Protein AF-A0A7V9SUZ8-F1 (afdb_monomer_lite)

Structure (mmCIF, N/CA/C/O backbone):
data_AF-A0A7V9SUZ8-F1
#
_entry.id   AF-A0A7V9SUZ8-F1
#
loop_
_atom_site.group_PDB
_atom_site.id
_atom_site.type_symbol
_atom_site.label_atom_id
_atom_site.label_alt_id
_atom_site.label_comp_id
_atom_site.label_asym_id
_atom_site.label_entity_id
_atom_site.label_seq_id
_atom_site.pdbx_PDB_ins_code
_atom_site.Cartn_x
_atom_site.Cartn_y
_atom_site.Cartn_z
_atom_site.occupancy
_atom_site.B_iso_or_equiv
_atom_site.auth_seq_id
_atom_site.auth_comp_id
_atom_site.auth_asym_id
_atom_site.auth_atom_id
_atom_site.pdbx_PDB_model_num
ATOM 1 N N . MET A 1 1 ? -5.669 8.556 -1.279 1.00 49.94 1 MET A N 1
ATOM 2 C CA . MET A 1 1 ? -6.438 7.898 -2.356 1.00 49.94 1 MET A CA 1
ATOM 3 C C . MET A 1 1 ? -5.690 6.639 -2.756 1.00 49.94 1 MET A C 1
ATOM 5 O O . MET A 1 1 ? -4.473 6.709 -2.869 1.00 49.94 1 MET A O 1
ATOM 9 N N . SER A 1 2 ? -6.386 5.514 -2.896 1.00 52.50 2 SER A N 1
ATOM 10 C CA . SER A 1 2 ? -5.834 4.233 -3.357 1.00 52.50 2 SER A CA 1
ATOM 11 C C . SER A 1 2 ? -6.557 3.811 -4.637 1.00 52.50 2 SER A C 1
ATOM 13 O O . SER A 1 2 ? -7.761 4.040 -4.766 1.00 52.50 2 SER A O 1
ATOM 15 N N . ARG A 1 3 ? -5.821 3.238 -5.594 1.00 59.56 3 ARG A N 1
ATOM 16 C CA . ARG A 1 3 ? -6.356 2.751 -6.871 1.00 59.56 3 ARG A CA 1
ATOM 17 C C . ARG A 1 3 ? -6.052 1.261 -7.000 1.00 59.56 3 ARG A C 1
ATOM 19 O O . ARG A 1 3 ? -4.925 0.825 -6.777 1.00 59.56 3 ARG A O 1
ATOM 26 N N . ILE A 1 4 ? -7.067 0.481 -7.353 1.00 64.69 4 ILE A N 1
ATOM 27 C CA . ILE A 1 4 ? -6.908 -0.945 -7.656 1.00 64.69 4 ILE A CA 1
ATOM 28 C C . ILE A 1 4 ? -6.345 -1.058 -9.074 1.00 64.69 4 ILE A C 1
ATOM 30 O O . ILE A 1 4 ? -6.880 -0.441 -9.998 1.00 64.69 4 ILE A O 1
ATOM 34 N N . VAL A 1 5 ? -5.266 -1.824 -9.233 1.00 61.97 5 VAL A N 1
ATOM 35 C CA . VAL A 1 5 ? -4.639 -2.099 -10.531 1.00 61.97 5 VAL A CA 1
ATOM 36 C C . VAL A 1 5 ? -4.872 -3.572 -10.849 1.00 61.97 5 VAL A C 1
ATOM 38 O O . VAL A 1 5 ? -4.412 -4.447 -10.119 1.00 61.97 5 VAL A O 1
ATOM 41 N N . GLY A 1 6 ? -5.625 -3.839 -11.914 1.00 49.75 6 GLY A N 1
ATOM 42 C CA . GLY A 1 6 ? -5.837 -5.178 -12.461 1.00 49.75 6 GLY A CA 1
ATOM 43 C C . GLY A 1 6 ? -5.467 -5.194 -13.940 1.00 49.75 6 GLY A C 1
ATOM 44 O O . GLY A 1 6 ? -5.639 -4.187 -14.630 1.00 49.75 6 GLY A O 1
ATOM 45 N N . ASP A 1 7 ? -4.947 -6.317 -14.431 1.00 55.03 7 ASP A N 1
ATOM 46 C CA . ASP A 1 7 ? -4.854 -6.547 -15.872 1.00 55.03 7 ASP A CA 1
ATOM 47 C C . ASP A 1 7 ? -6.280 -6.593 -16.442 1.00 55.03 7 ASP A C 1
ATOM 49 O O . ASP A 1 7 ? -7.129 -7.345 -15.984 1.00 55.03 7 ASP A O 1
ATOM 53 N N . HIS A 1 8 ? -6.568 -5.780 -17.452 1.00 53.53 8 HIS A N 1
ATOM 54 C CA . HIS A 1 8 ? -7.902 -5.687 -18.044 1.00 53.53 8 HIS A CA 1
ATOM 55 C C . HIS A 1 8 ? -8.296 -6.967 -18.814 1.00 53.53 8 HIS A C 1
ATOM 57 O O . HIS A 1 8 ? -9.459 -7.114 -19.185 1.00 53.53 8 HIS A O 1
ATOM 63 N N . ASN A 1 9 ? -7.340 -7.866 -19.085 1.00 51.75 9 ASN A N 1
ATOM 64 C CA . ASN A 1 9 ? -7.547 -9.145 -19.775 1.00 51.75 9 ASN A CA 1
ATOM 65 C C . ASN A 1 9 ? -7.568 -10.367 -18.850 1.00 51.75 9 ASN A C 1
ATOM 67 O O . ASN A 1 9 ? -8.000 -11.437 -19.281 1.00 51.75 9 ASN A O 1
ATOM 71 N N . ALA A 1 10 ? -7.099 -10.237 -17.612 1.00 53.78 10 ALA A N 1
ATOM 72 C CA . ALA A 1 10 ? -7.127 -11.303 -16.626 1.00 53.78 10 ALA A CA 1
ATOM 73 C C . ALA A 1 10 ? -7.959 -10.800 -15.452 1.00 53.78 10 ALA A C 1
ATOM 75 O O . ALA A 1 10 ? -7.567 -9.842 -14.799 1.00 53.78 10 ALA A O 1
ATOM 76 N N . ASP A 1 11 ? -9.106 -11.426 -15.185 1.00 63.22 11 ASP A N 1
ATOM 77 C CA . ASP A 1 11 ? -9.954 -11.135 -14.018 1.00 63.22 11 ASP A CA 1
ATOM 78 C C . ASP A 1 11 ? -9.260 -11.599 -12.719 1.00 63.22 11 ASP A C 1
ATOM 80 O O . ASP A 1 11 ? -9.694 -12.512 -12.023 1.00 63.22 11 ASP A O 1
ATOM 84 N N . VAL A 1 12 ? -8.067 -11.058 -12.471 1.00 75.56 12 VAL A N 1
ATOM 85 C CA . VAL A 1 12 ? -7.110 -11.491 -11.463 1.00 75.56 12 VAL A CA 1
ATOM 86 C C . VAL A 1 12 ? -6.599 -10.256 -10.746 1.00 75.56 12 VAL A C 1
ATOM 88 O O . VAL A 1 12 ? -5.999 -9.351 -11.329 1.00 75.56 12 VAL A O 1
ATOM 91 N N . PHE A 1 13 ? -6.810 -10.243 -9.437 1.00 82.38 13 PHE A N 1
ATOM 92 C CA . PHE A 1 13 ? -6.271 -9.221 -8.560 1.00 82.38 13 PHE A CA 1
ATOM 93 C C . PHE A 1 13 ? -4.756 -9.406 -8.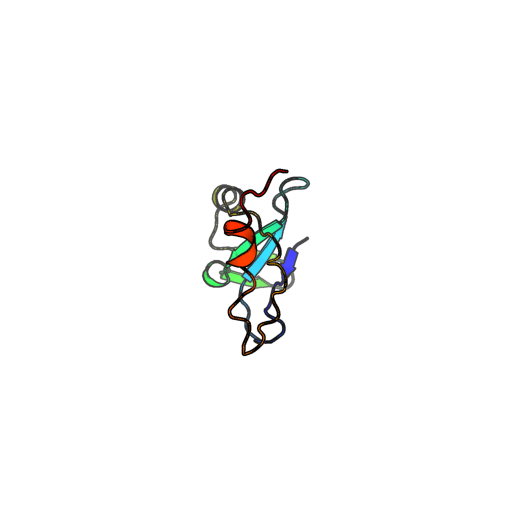397 1.00 82.38 13 PHE A C 1
ATOM 95 O O . PHE A 1 13 ? -4.308 -10.395 -7.825 1.00 82.38 13 PHE A O 1
ATOM 102 N N . THR A 1 14 ? -3.967 -8.458 -8.910 1.00 84.88 14 THR A N 1
ATOM 103 C CA . THR A 1 14 ? -2.492 -8.512 -8.861 1.00 84.88 14 THR A CA 1
ATOM 104 C C . THR A 1 14 ? -1.904 -7.656 -7.737 1.00 84.88 14 THR A C 1
ATOM 106 O O . THR A 1 14 ? -0.781 -7.897 -7.296 1.00 84.88 14 THR A O 1
ATOM 109 N N . GLY A 1 15 ? -2.642 -6.650 -7.258 1.00 89.38 15 GLY A N 1
ATOM 110 C CA . GLY A 1 15 ? -2.178 -5.766 -6.194 1.00 89.38 15 GLY A CA 1
ATOM 111 C C . GLY A 1 15 ? -2.857 -4.398 -6.172 1.00 89.38 15 GLY A C 1
ATOM 112 O O . GLY A 1 15 ? -3.920 -4.182 -6.758 1.00 89.38 15 GLY A O 1
ATOM 113 N N . LEU A 1 16 ? -2.228 -3.456 -5.470 1.00 89.12 16 LEU A N 1
ATOM 114 C CA . LEU A 1 16 ?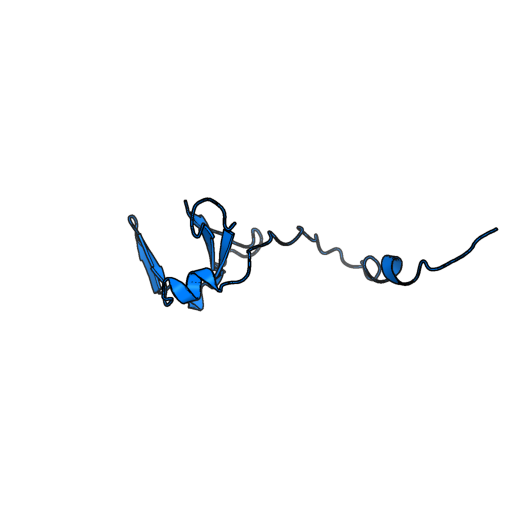 -2.722 -2.096 -5.254 1.00 89.12 16 LEU A CA 1
ATOM 115 C C . LEU A 1 16 ? -1.667 -1.062 -5.635 1.00 89.12 16 LEU A C 1
ATOM 117 O O . LEU A 1 16 ? -0.507 -1.189 -5.252 1.00 89.12 16 LEU A O 1
ATOM 121 N N . ALA A 1 17 ? -2.087 0.014 -6.296 1.00 89.38 17 ALA A N 1
ATOM 122 C CA . ALA A 1 17 ? -1.300 1.237 -6.362 1.00 89.38 17 ALA A CA 1
ATOM 123 C C . ALA A 1 17 ? -1.718 2.167 -5.214 1.00 89.38 17 ALA A C 1
ATOM 125 O O . ALA A 1 17 ? -2.893 2.529 -5.064 1.00 89.38 17 ALA A O 1
ATOM 126 N N . ILE A 1 18 ? -0.754 2.543 -4.375 1.00 86.88 18 ILE A N 1
ATOM 127 C CA . ILE A 1 18 ? -0.968 3.408 -3.212 1.00 86.88 18 ILE A CA 1
ATOM 128 C C . ILE A 1 18 ? -0.116 4.673 -3.300 1.00 86.88 18 ILE A C 1
ATOM 130 O O . ILE A 1 18 ? 1.035 4.641 -3.726 1.00 86.88 18 ILE A O 1
ATOM 134 N N . LEU A 1 19 ? -0.671 5.799 -2.859 1.00 86.06 19 LEU A N 1
ATOM 135 C CA . LEU A 1 19 ? 0.061 7.056 -2.708 1.00 86.06 19 LEU A CA 1
ATOM 136 C C . LEU A 1 19 ? 0.649 7.149 -1.300 1.00 86.06 19 LEU A C 1
ATOM 138 O O . LEU A 1 19 ? -0.093 7.167 -0.317 1.00 86.06 19 LEU A O 1
ATOM 142 N N . VAL A 1 20 ? 1.974 7.259 -1.201 1.00 79.44 20 VAL A N 1
ATOM 143 C CA . VAL A 1 20 ? 2.687 7.348 0.083 1.00 79.44 20 VAL A CA 1
ATOM 144 C C . VAL A 1 20 ? 3.076 8.805 0.350 1.00 79.44 20 VAL A C 1
ATOM 146 O O . VAL A 1 20 ? 4.186 9.242 0.059 1.00 79.44 20 VAL A O 1
ATOM 149 N N . GLY A 1 21 ? 2.141 9.599 0.871 1.00 72.94 21 GLY A N 1
ATOM 150 C CA . GLY A 1 21 ? 2.326 11.047 1.046 1.00 72.94 21 GLY A CA 1
ATOM 151 C C . GLY A 1 21 ? 2.137 11.855 -0.249 1.00 72.94 21 GLY A C 1
ATOM 152 O O . GLY A 1 21 ? 2.041 11.308 -1.344 1.00 72.94 21 GLY A O 1
ATOM 153 N N . ALA A 1 22 ? 2.051 13.183 -0.125 1.00 66.00 22 ALA A N 1
ATOM 154 C CA . ALA A 1 22 ? 1.552 14.059 -1.195 1.00 66.00 22 ALA A CA 1
ATOM 155 C C . ALA A 1 22 ? 2.484 14.222 -2.417 1.00 66.00 22 ALA A C 1
ATOM 157 O O . ALA A 1 22 ? 2.014 14.618 -3.478 1.00 66.00 22 ALA A O 1
ATOM 158 N N . PHE A 1 23 ? 3.783 13.922 -2.290 1.00 64.38 23 PHE A N 1
ATOM 159 C CA . PHE A 1 23 ? 4.792 14.239 -3.317 1.00 64.38 23 PHE A CA 1
ATOM 160 C C . PHE A 1 23 ? 5.630 13.042 -3.804 1.00 64.38 23 PHE A C 1
ATOM 162 O O . PHE A 1 23 ? 6.497 13.217 -4.657 1.00 64.38 23 PHE A O 1
ATOM 169 N N . SER A 1 24 ? 5.422 11.826 -3.284 1.00 68.62 24 SER A N 1
ATOM 170 C CA . SER A 1 24 ? 6.351 10.704 -3.528 1.00 68.62 24 SER A CA 1
ATOM 171 C C . SER A 1 24 ? 6.005 9.823 -4.743 1.00 68.62 24 SER A C 1
ATOM 173 O O . SER A 1 24 ? 6.832 8.994 -5.144 1.00 68.62 24 SER A O 1
ATOM 175 N N . GLY A 1 25 ? 4.839 10.036 -5.364 1.00 77.00 25 GLY A N 1
ATOM 176 C CA . GLY A 1 25 ? 4.299 9.205 -6.446 1.00 77.00 25 GLY A CA 1
ATOM 177 C C . GLY A 1 25 ? 3.659 7.903 -5.948 1.00 77.00 25 GLY A C 1
ATOM 178 O O . GLY A 1 25 ? 3.725 7.576 -4.763 1.00 77.00 25 GLY A O 1
ATOM 179 N N . GLU A 1 26 ? 3.023 7.160 -6.853 1.00 86.00 26 GLU A N 1
ATOM 180 C CA . GLU A 1 26 ? 2.396 5.877 -6.522 1.00 86.00 26 GLU A CA 1
ATOM 181 C C . GLU A 1 26 ? 3.445 4.783 -6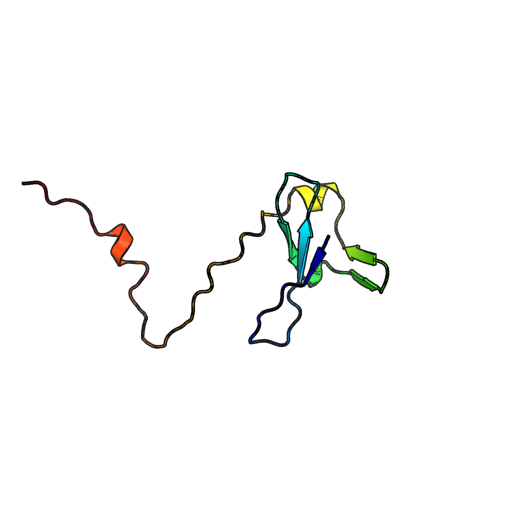.265 1.00 86.00 26 GLU A C 1
ATOM 183 O O . GLU A 1 26 ? 4.571 4.810 -6.776 1.00 86.00 26 GLU A O 1
ATOM 188 N N . ARG A 1 27 ? 3.083 3.821 -5.421 1.00 87.06 27 ARG A N 1
ATOM 189 C CA . ARG A 1 27 ? 3.845 2.619 -5.077 1.00 87.06 27 ARG A CA 1
ATOM 190 C C . ARG A 1 27 ? 2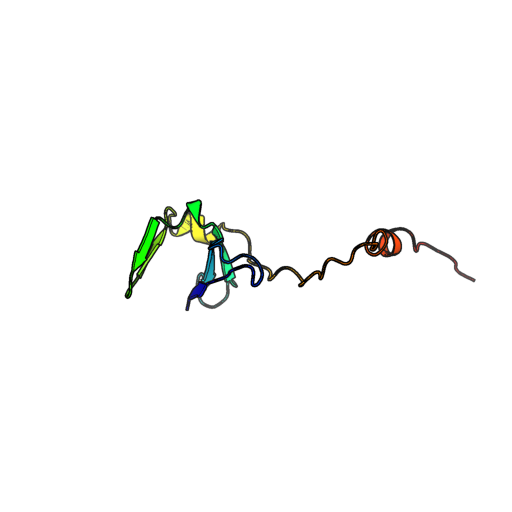.970 1.406 -5.314 1.00 87.06 27 ARG A C 1
ATOM 192 O O . ARG A 1 27 ? 1.782 1.448 -5.005 1.00 87.06 27 ARG A O 1
ATOM 199 N N . PHE A 1 28 ? 3.554 0.339 -5.848 1.00 88.75 28 PHE A N 1
ATOM 200 C CA . PHE A 1 28 ? 2.822 -0.896 -6.097 1.00 88.75 28 PHE A CA 1
ATOM 201 C C . PHE A 1 28 ? 3.001 -1.857 -4.929 1.00 88.75 28 PHE A C 1
ATOM 203 O O . PHE A 1 28 ? 4.128 -2.185 -4.556 1.00 88.75 28 PHE A O 1
ATOM 210 N N . VAL A 1 29 ? 1.885 -2.311 -4.375 1.00 90.69 29 VAL A N 1
ATOM 211 C CA . VAL A 1 29 ? 1.833 -3.350 -3.354 1.00 90.69 29 VAL A CA 1
ATOM 212 C C . VAL A 1 29 ? 1.314 -4.627 -4.007 1.00 90.69 29 VAL A C 1
ATOM 214 O O . VAL A 1 29 ? 0.181 -4.623 -4.491 1.00 90.69 29 VAL A O 1
ATOM 217 N N . PRO A 1 30 ? 2.108 -5.707 -4.033 1.00 89.88 30 PRO A N 1
ATOM 218 C CA . PRO A 1 30 ? 1.676 -6.974 -4.610 1.00 89.88 30 PRO A CA 1
ATOM 219 C C . PRO A 1 30 ? 0.575 -7.618 -3.753 1.00 89.88 30 PRO A C 1
ATOM 221 O O . PRO A 1 30 ? 0.546 -7.429 -2.533 1.00 89.88 30 PRO A O 1
ATOM 224 N N . ALA A 1 31 ? -0.335 -8.366 -4.383 1.00 89.94 31 ALA A N 1
ATOM 225 C CA . ALA A 1 31 ? -1.494 -8.973 -3.720 1.00 89.94 31 ALA A CA 1
ATOM 226 C C . ALA A 1 31 ? -1.112 -9.879 -2.538 1.00 89.94 31 ALA A C 1
ATOM 228 O O . ALA A 1 31 ? -1.823 -9.913 -1.541 1.00 89.94 31 ALA A O 1
ATOM 229 N N . GLU A 1 32 ? 0.040 -10.547 -2.601 1.00 92.88 32 GLU A N 1
ATOM 230 C CA . GLU A 1 32 ? 0.561 -11.423 -1.546 1.00 92.88 32 GLU A CA 1
ATOM 231 C C . GLU A 1 32 ? 0.858 -10.675 -0.241 1.00 92.88 32 GLU A C 1
ATOM 233 O O . GLU A 1 32 ? 0.949 -11.290 0.817 1.00 92.88 32 GLU A O 1
ATOM 238 N N . ARG A 1 33 ? 1.018 -9.349 -0.311 1.00 93.50 33 ARG A N 1
ATOM 239 C CA . ARG A 1 33 ? 1.235 -8.475 0.848 1.00 93.50 33 ARG A CA 1
ATOM 240 C C . ARG A 1 33 ? -0.025 -7.723 1.267 1.00 93.50 33 ARG A C 1
ATOM 242 O O . ARG A 1 33 ? 0.048 -6.869 2.147 1.00 93.50 33 ARG A O 1
ATOM 249 N N . VAL A 1 34 ? -1.171 -8.011 0.652 1.00 93.94 34 VAL A N 1
ATOM 250 C CA . VAL A 1 34 ? -2.479 -7.489 1.060 1.00 93.94 34 VAL A CA 1
ATOM 251 C C . VAL A 1 34 ? -3.132 -8.524 1.968 1.00 93.94 34 VAL A C 1
ATOM 253 O O . VAL A 1 34 ? -3.554 -9.582 1.511 1.00 93.94 34 VAL A O 1
ATOM 256 N N . GLN A 1 35 ? -3.226 -8.223 3.262 1.00 95.69 35 GLN A N 1
ATOM 257 C CA . GLN A 1 35 ? -3.835 -9.132 4.237 1.00 95.69 35 GLN A CA 1
ATOM 258 C C . GLN A 1 35 ? -5.365 -9.100 4.168 1.00 95.69 35 GLN A C 1
ATOM 260 O O . GLN A 1 35 ? -6.025 -10.112 4.394 1.00 95.69 35 GLN A O 1
ATOM 265 N N . GLY A 1 36 ? -5.940 -7.945 3.824 1.00 91.81 36 GLY A N 1
ATOM 266 C CA . GLY A 1 36 ? -7.378 -7.830 3.635 1.00 91.81 36 GLY A CA 1
ATOM 267 C C . GLY A 1 36 ? -7.836 -6.467 3.137 1.00 91.81 36 GLY A C 1
ATOM 268 O O . GLY A 1 36 ? -7.153 -5.450 3.279 1.00 91.81 36 GLY A O 1
ATOM 269 N N . ILE A 1 37 ? -9.025 -6.468 2.536 1.00 93.00 37 ILE A N 1
ATOM 270 C CA . ILE A 1 37 ? -9.715 -5.286 2.023 1.00 93.00 37 ILE A CA 1
ATOM 271 C C . ILE A 1 37 ? -11.110 -5.264 2.651 1.00 93.00 37 ILE A C 1
ATOM 273 O O . ILE A 1 37 ? -11.887 -6.204 2.490 1.00 93.00 37 ILE A O 1
ATOM 277 N N . TRP A 1 38 ? -11.429 -4.180 3.350 1.00 94.19 38 TRP A N 1
ATOM 278 C CA . TRP A 1 38 ? -12.724 -3.919 3.977 1.00 94.19 38 TRP A CA 1
ATOM 279 C C . TRP A 1 38 ? -13.313 -2.612 3.439 1.00 94.19 38 TRP A C 1
ATOM 281 O O . TRP A 1 38 ? -12.592 -1.820 2.830 1.00 94.19 38 TRP A O 1
ATOM 291 N N . PRO A 1 39 ? -14.612 -2.346 3.672 1.00 93.56 39 PRO A N 1
ATOM 292 C CA . PRO A 1 39 ? -15.252 -1.122 3.189 1.00 93.56 39 PRO A CA 1
ATOM 293 C C . PRO A 1 39 ? -14.558 0.179 3.620 1.00 93.56 39 PRO A C 1
ATOM 295 O O . PRO A 1 39 ? -14.632 1.175 2.907 1.00 93.56 39 PRO A O 1
ATOM 298 N N . ASP A 1 40 ? -13.898 0.180 4.778 1.00 94.94 40 ASP A N 1
ATOM 299 C CA . ASP A 1 40 ? -13.296 1.359 5.400 1.00 94.94 40 ASP A CA 1
ATOM 300 C C . ASP A 1 40 ? -11.758 1.358 5.399 1.00 94.94 40 ASP A C 1
ATOM 302 O O . ASP A 1 40 ? -11.155 2.397 5.673 1.00 94.94 40 ASP A O 1
ATOM 306 N N . ARG A 1 41 ? -11.103 0.224 5.105 1.00 91.88 41 ARG A N 1
ATOM 307 C CA . ARG A 1 41 ? -9.638 0.107 5.190 1.00 91.88 41 ARG A CA 1
ATOM 308 C C . ARG A 1 41 ? -9.054 -1.041 4.372 1.00 91.88 41 ARG A C 1
ATOM 310 O O . ARG A 1 41 ? -9.731 -2.008 4.037 1.00 91.88 41 ARG A O 1
ATOM 317 N N . VAL A 1 42 ? -7.749 -0.953 4.142 1.00 92.94 42 VAL A N 1
ATOM 318 C CA . VAL A 1 42 ? -6.910 -2.026 3.602 1.00 92.94 42 VAL A CA 1
ATOM 319 C C . VAL A 1 42 ? -5.811 -2.314 4.614 1.00 92.94 42 VAL A C 1
ATOM 321 O O . VAL A 1 42 ? -5.201 -1.378 5.132 1.00 92.94 42 VAL A O 1
ATOM 324 N N . GLU A 1 43 ? -5.555 -3.589 4.879 1.00 95.12 43 GLU A N 1
ATOM 325 C CA . GLU A 1 43 ? -4.466 -4.037 5.746 1.00 95.12 43 GLU A CA 1
ATOM 326 C C . GLU A 1 43 ? -3.373 -4.684 4.902 1.00 95.12 43 GLU A C 1
ATOM 328 O O . GLU A 1 43 ? -3.649 -5.500 4.017 1.00 95.12 43 GLU A O 1
ATOM 333 N N . LEU A 1 44 ? -2.132 -4.275 5.154 1.00 94.25 44 LEU A N 1
ATOM 334 C CA . LEU A 1 44 ? -0.954 -4.721 4.426 1.00 94.25 44 LEU A CA 1
ATOM 335 C C . LEU A 1 44 ? 0.002 -5.415 5.387 1.00 94.25 44 LEU A C 1
ATOM 337 O O . LEU A 1 44 ? 0.176 -4.966 6.517 1.00 94.25 44 LEU A O 1
ATOM 341 N N . ASP A 1 45 ? 0.692 -6.438 4.896 1.00 95.75 45 ASP A N 1
ATOM 342 C CA . ASP A 1 45 ? 1.807 -7.077 5.595 1.00 95.75 45 ASP A CA 1
ATOM 343 C C . ASP A 1 45 ? 3.100 -6.267 5.416 1.00 95.75 45 ASP A C 1
ATOM 345 O O . ASP A 1 45 ? 4.107 -6.756 4.905 1.00 95.75 45 ASP A O 1
ATOM 349 N N . LEU A 1 46 ? 3.024 -4.964 5.705 1.00 92.38 46 LEU A N 1
ATOM 350 C CA . LEU A 1 46 ? 4.112 -4.006 5.535 1.00 92.38 46 LEU A CA 1
ATOM 351 C C . LEU A 1 46 ? 4.045 -2.911 6.594 1.00 92.38 46 LEU A C 1
ATOM 353 O O . LEU A 1 46 ? 2.998 -2.317 6.856 1.00 92.38 46 LEU A O 1
ATOM 357 N N . THR A 1 47 ? 5.203 -2.570 7.140 1.00 91.31 47 THR A N 1
ATOM 358 C CA . THR A 1 47 ? 5.392 -1.375 7.958 1.00 91.31 47 THR A CA 1
ATOM 359 C C . THR A 1 47 ? 5.413 -0.111 7.095 1.00 91.31 47 THR A C 1
ATOM 361 O O . THR A 1 47 ? 5.693 -0.131 5.896 1.00 91.31 47 THR A O 1
ATOM 364 N N . SER A 1 48 ? 5.176 1.043 7.724 1.00 86.12 48 SER A N 1
ATOM 365 C CA . SER A 1 48 ? 5.243 2.346 7.044 1.00 86.12 48 SER A CA 1
ATOM 366 C C . SER A 1 48 ? 6.618 2.629 6.417 1.00 86.12 48 SER A C 1
ATOM 368 O O . SER A 1 48 ? 6.696 3.270 5.370 1.00 86.12 48 SER A O 1
ATOM 370 N N . ALA A 1 49 ? 7.699 2.137 7.031 1.00 87.19 49 ALA A N 1
ATOM 371 C CA . ALA A 1 49 ? 9.048 2.265 6.484 1.00 87.19 49 ALA A CA 1
ATOM 372 C C . ALA A 1 49 ? 9.215 1.420 5.212 1.00 87.19 49 ALA A C 1
ATOM 374 O O . ALA A 1 49 ? 9.630 1.943 4.182 1.00 87.19 49 ALA A O 1
ATOM 375 N N . GLU A 1 50 ? 8.788 0.155 5.237 1.00 90.38 50 GLU A N 1
ATOM 376 C CA . GLU A 1 50 ? 8.864 -0.733 4.068 1.00 90.38 50 GLU A CA 1
ATOM 377 C C . GLU A 1 50 ? 8.014 -0.221 2.900 1.00 90.38 50 GLU A C 1
ATOM 379 O O . GLU A 1 50 ? 8.416 -0.315 1.743 1.00 90.38 50 GLU A O 1
ATOM 384 N N . VAL A 1 51 ? 6.862 0.392 3.190 1.00 87.31 51 VAL A N 1
ATOM 385 C CA . VAL A 1 51 ? 6.020 1.042 2.176 1.00 87.31 51 VAL A CA 1
ATOM 386 C C . VAL A 1 51 ? 6.749 2.199 1.476 1.00 87.31 51 VAL A C 1
ATOM 388 O O . VAL A 1 51 ? 6.566 2.400 0.274 1.00 87.31 51 VAL A O 1
ATOM 391 N N . GLN A 1 52 ? 7.591 2.955 2.187 1.00 84.50 52 GLN A N 1
ATOM 392 C CA . GLN A 1 52 ? 8.374 4.048 1.593 1.00 84.50 52 GLN A CA 1
ATOM 393 C C . GLN A 1 52 ? 9.511 3.540 0.699 1.00 84.50 52 GLN A C 1
ATOM 395 O O . GLN A 1 52 ? 9.864 4.208 -0.278 1.00 84.50 52 GLN A O 1
ATOM 400 N N . GLU A 1 53 ? 10.040 2.357 1.008 1.00 86.62 53 GLU A N 1
ATOM 401 C CA . GLU A 1 53 ? 11.107 1.693 0.254 1.00 86.62 53 GLU A CA 1
ATOM 402 C C . GLU A 1 53 ? 10.605 0.935 -0.981 1.00 86.62 53 GLU A C 1
ATOM 404 O O . GLU A 1 53 ? 11.411 0.541 -1.827 1.00 86.62 53 GLU A O 1
ATOM 409 N N . LEU A 1 54 ? 9.286 0.762 -1.137 1.00 85.62 54 LEU A N 1
ATOM 410 C CA . LEU A 1 54 ? 8.723 0.156 -2.341 1.00 85.62 54 LEU A CA 1
ATOM 411 C C . LEU A 1 54 ? 9.165 0.922 -3.602 1.00 85.62 54 LEU A C 1
ATOM 413 O O . LEU A 1 54 ? 9.286 2.155 -3.582 1.00 85.62 54 LEU A O 1
ATOM 417 N N . PRO A 1 55 ? 9.366 0.222 -4.730 1.00 80.25 55 PRO A N 1
ATOM 418 C CA . PRO A 1 55 ? 9.663 0.875 -5.994 1.00 80.25 55 PRO A CA 1
ATOM 419 C C . PRO A 1 55 ? 8.487 1.755 -6.432 1.00 80.25 55 PRO A C 1
ATOM 421 O O . PRO A 1 55 ? 7.315 1.430 -6.209 1.00 80.25 55 PRO A O 1
ATOM 424 N N . LYS A 1 56 ? 8.805 2.883 -7.079 1.00 78.62 56 LYS A N 1
ATOM 425 C CA . LYS A 1 56 ? 7.804 3.716 -7.757 1.00 78.62 56 LYS A CA 1
ATOM 426 C C . LYS A 1 56 ? 7.008 2.848 -8.723 1.00 78.62 56 LYS A C 1
ATOM 428 O O . LYS A 1 56 ? 7.593 2.150 -9.548 1.00 78.62 56 LYS A O 1
ATOM 433 N N . HIS A 1 57 ? 5.685 2.897 -8.605 1.00 75.62 57 HIS A N 1
ATOM 434 C CA . HIS A 1 57 ? 4.824 2.326 -9.621 1.00 75.62 57 HIS A CA 1
ATOM 435 C C . HIS A 1 57 ? 4.864 3.260 -10.825 1.00 75.62 57 HIS A C 1
ATOM 437 O O . HIS A 1 57 ? 4.265 4.333 -10.819 1.00 75.62 57 HIS A O 1
ATOM 443 N N . GLU A 1 58 ? 5.638 2.877 -11.830 1.00 67.50 58 GLU A N 1
ATOM 444 C CA . GLU A 1 58 ? 5.510 3.440 -13.163 1.00 67.50 58 GLU A CA 1
ATOM 445 C C . GLU A 1 58 ? 4.486 2.570 -13.886 1.00 67.50 58 GLU A C 1
ATOM 447 O O . GLU A 1 58 ? 4.677 1.357 -13.998 1.00 67.50 58 GLU A O 1
ATOM 452 N N . GLU A 1 59 ? 3.369 3.171 -14.304 1.00 58.91 59 GLU A N 1
ATOM 453 C CA . GLU A 1 59 ? 2.375 2.503 -15.144 1.00 58.91 59 GLU A CA 1
ATOM 454 C C . GLU A 1 59 ? 3.148 1.952 -16.351 1.00 58.91 59 GLU A C 1
ATOM 456 O O . GLU A 1 59 ? 3.723 2.717 -17.134 1.00 58.91 59 GLU A O 1
ATOM 461 N N . ALA A 1 60 ? 3.286 0.624 -16.433 1.00 50.25 60 ALA A N 1
ATOM 462 C CA . ALA A 1 60 ? 4.054 0.018 -17.507 1.00 50.25 60 ALA A CA 1
ATOM 463 C C . ALA A 1 60 ? 3.444 0.504 -18.829 1.00 50.25 60 ALA A C 1
ATOM 465 O O . ALA A 1 60 ? 2.215 0.489 -18.957 1.00 50.25 60 ALA A O 1
ATOM 466 N N . PRO A 1 61 ? 4.251 0.952 -19.811 1.00 46.28 61 PRO A N 1
ATOM 467 C CA . PRO A 1 61 ? 3.697 1.348 -21.093 1.00 46.28 61 PRO A CA 1
ATOM 468 C C . PRO A 1 61 ? 2.864 0.180 -21.611 1.00 46.28 61 PRO A C 1
ATOM 470 O O . PRO A 1 61 ? 3.351 -0.949 -21.640 1.00 46.28 61 PRO A O 1
ATOM 473 N N . THR A 1 62 ? 1.607 0.430 -21.975 1.00 46.31 62 THR A N 1
ATOM 474 C CA . THR A 1 62 ? 0.705 -0.599 -22.497 1.00 46.31 62 THR A CA 1
ATOM 475 C C . THR A 1 62 ? 1.301 -1.179 -23.778 1.00 46.31 62 THR A C 1
ATOM 477 O O . THR A 1 62 ? 1.086 -0.661 -24.875 1.00 46.31 62 THR A O 1
ATOM 480 N N . VAL A 1 63 ? 2.090 -2.249 -23.662 1.00 52.94 63 VAL A N 1
ATOM 481 C CA . VAL A 1 63 ? 2.656 -2.935 -24.820 1.00 52.94 63 VAL A CA 1
ATOM 482 C C . VAL A 1 63 ? 1.613 -3.928 -25.301 1.00 52.94 63 VAL A C 1
ATOM 484 O O . VAL A 1 63 ? 1.444 -5.010 -24.746 1.00 52.94 63 VAL A O 1
ATOM 487 N N . ARG A 1 64 ? 0.885 -3.558 -26.356 1.00 47.72 64 ARG A N 1
ATOM 488 C CA . ARG A 1 64 ? 0.026 -4.506 -27.066 1.00 47.72 64 ARG A CA 1
ATOM 489 C C . ARG A 1 64 ? 0.921 -5.540 -27.747 1.00 47.72 64 ARG A C 1
ATOM 491 O O . ARG A 1 64 ? 1.568 -5.233 -28.747 1.00 47.72 64 ARG A O 1
ATOM 498 N N . TRP A 1 65 ? 0.947 -6.757 -27.211 1.00 44.66 65 TRP A N 1
ATOM 499 C CA . TRP A 1 65 ? 1.607 -7.886 -27.859 1.00 44.66 65 TRP A CA 1
ATOM 500 C C . TRP A 1 65 ? 0.947 -8.156 -29.220 1.00 44.66 65 TRP A C 1
ATOM 502 O O . TRP A 1 65 ? -0.275 -8.279 -29.313 1.00 44.66 65 TRP A O 1
ATOM 512 N N . GLN A 1 66 ? 1.752 -8.210 -30.283 1.00 48.34 66 GLN A N 1
ATOM 513 C CA . GLN A 1 66 ? 1.325 -8.630 -31.616 1.00 48.34 66 GLN A CA 1
ATOM 514 C C . GLN A 1 66 ? 2.164 -9.844 -32.038 1.00 48.34 66 GLN A C 1
ATOM 516 O O . GLN A 1 66 ? 3.399 -9.769 -31.982 1.00 48.34 66 GLN A O 1
ATOM 521 N N . PRO A 1 67 ? 1.541 -10.953 -32.476 1.00 36.62 67 PRO A N 1
ATOM 522 C CA . PRO A 1 67 ? 2.283 -12.087 -33.010 1.00 36.62 67 PRO A CA 1
ATOM 523 C C . PRO A 1 67 ? 3.069 -11.638 -34.252 1.00 36.62 67 PRO A C 1
ATOM 525 O O . PRO A 1 67 ? 2.491 -11.133 -35.210 1.00 36.62 67 PRO A O 1
ATOM 528 N N . GLY A 1 68 ? 4.398 -11.781 -34.203 1.00 56.50 68 GLY A N 1
ATOM 529 C CA . GLY A 1 68 ? 5.328 -11.347 -35.257 1.00 56.50 68 GLY A CA 1
ATOM 530 C C . GLY A 1 68 ? 6.205 -10.134 -34.912 1.00 56.50 68 GLY A C 1
ATOM 531 O O . GLY A 1 68 ? 7.130 -9.831 -35.661 1.00 56.50 68 GLY A O 1
ATOM 532 N N . ALA A 1 69 ? 5.996 -9.466 -33.772 1.00 54.84 69 ALA A N 1
ATOM 533 C CA . ALA A 1 69 ? 6.797 -8.310 -33.353 1.00 54.84 69 ALA A CA 1
ATOM 534 C C . ALA A 1 69 ? 8.161 -8.694 -32.729 1.00 54.84 69 ALA A C 1
ATOM 536 O O . ALA A 1 69 ? 8.506 -8.272 -31.626 1.00 54.84 69 ALA A O 1
ATOM 537 N N . LEU A 1 70 ? 8.978 -9.472 -33.441 1.00 52.47 70 LEU A N 1
ATOM 538 C CA . LEU A 1 70 ? 10.415 -9.588 -33.170 1.00 52.47 70 LEU A CA 1
ATOM 539 C C . LEU A 1 70 ? 11.132 -8.407 -33.844 1.00 52.47 70 LEU A C 1
ATOM 541 O O . LEU A 1 70 ? 11.641 -8.546 -34.951 1.00 52.47 70 LEU A O 1
ATOM 545 N N . GLY A 1 71 ? 11.159 -7.218 -33.228 1.00 50.38 71 GLY A N 1
ATOM 546 C CA . GLY A 1 71 ? 11.940 -6.126 -33.839 1.00 50.38 71 GLY A CA 1
ATOM 547 C C . GLY A 1 71 ? 12.002 -4.763 -33.154 1.00 50.38 71 GLY A C 1
ATOM 548 O O . GLY A 1 71 ? 12.899 -3.984 -33.465 1.00 50.38 71 GLY A O 1
ATOM 549 N N . GLY A 1 72 ? 11.116 -4.442 -32.207 1.00 50.41 72 GLY A N 1
ATOM 550 C CA . GLY A 1 72 ? 11.007 -3.060 -31.710 1.00 50.41 72 GLY A CA 1
ATOM 551 C C . GLY A 1 72 ? 12.186 -2.558 -30.863 1.00 50.41 72 GLY A C 1
ATOM 552 O O . GLY A 1 72 ? 12.462 -1.361 -30.840 1.00 50.41 72 GLY A O 1
ATOM 553 N N . ILE A 1 73 ? 12.897 -3.455 -30.174 1.00 57.31 73 ILE A N 1
ATOM 554 C CA . ILE A 1 73 ? 13.878 -3.061 -29.146 1.00 57.31 73 ILE A CA 1
ATOM 555 C C . ILE A 1 73 ? 15.313 -3.048 -29.706 1.00 57.31 73 ILE A C 1
ATOM 557 O O . ILE A 1 73 ? 16.104 -2.170 -29.365 1.00 57.31 73 ILE A O 1
ATOM 561 N N . PHE A 1 74 ? 15.643 -3.937 -30.650 1.00 55.44 74 PHE A N 1
ATOM 562 C CA . PHE A 1 74 ? 16.996 -4.023 -31.222 1.00 55.44 74 PHE A CA 1
ATOM 563 C C . PHE A 1 74 ? 17.354 -2.852 -32.152 1.00 55.44 74 PHE A C 1
ATOM 565 O O . PHE A 1 74 ? 18.528 -2.499 -32.270 1.00 55.44 74 PHE A O 1
ATOM 572 N N . SER A 1 75 ? 16.365 -2.185 -32.760 1.00 54.06 75 SER A N 1
ATOM 573 C CA . SER A 1 75 ? 16.633 -1.121 -33.737 1.00 54.06 75 SER A CA 1
ATOM 574 C C . SER A 1 75 ? 17.102 0.205 -33.118 1.00 54.06 75 SER A C 1
ATOM 576 O O . SER A 1 75 ? 17.648 1.043 -33.833 1.00 54.06 75 SER A O 1
ATOM 578 N N . ARG A 1 76 ? 16.927 0.411 -31.801 1.00 55.06 76 ARG A N 1
ATOM 579 C CA . ARG A 1 76 ? 17.362 1.645 -31.114 1.00 55.06 76 ARG A CA 1
ATOM 580 C C . ARG A 1 76 ? 18.811 1.609 -30.630 1.00 55.06 76 ARG A C 1
ATOM 582 O O . ARG A 1 76 ? 19.393 2.667 -30.428 1.00 55.06 76 ARG A O 1
ATOM 589 N N . ILE A 1 7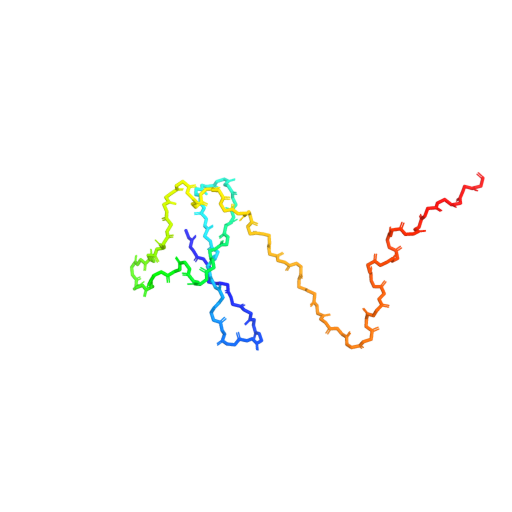7 ? 19.394 0.420 -30.470 1.00 59.72 77 ILE A N 1
ATOM 590 C CA . ILE A 1 77 ? 20.741 0.258 -29.898 1.00 59.72 77 ILE A CA 1
ATOM 591 C C . ILE A 1 77 ? 21.827 0.165 -30.992 1.00 59.72 77 ILE A C 1
ATOM 593 O O . ILE A 1 77 ? 22.967 0.545 -30.744 1.00 59.72 77 ILE A O 1
ATOM 597 N N . PHE A 1 78 ? 21.491 -0.225 -32.230 1.00 57.47 78 PHE A N 1
ATOM 598 C CA . PHE A 1 78 ? 22.468 -0.383 -33.327 1.00 57.47 78 PHE A CA 1
ATOM 599 C C . PHE A 1 78 ? 22.595 0.807 -34.306 1.00 57.47 78 PHE A C 1
ATOM 601 O O . PHE A 1 78 ? 23.381 0.747 -35.249 1.00 57.47 78 PHE A O 1
ATOM 608 N N . GLY A 1 79 ? 21.886 1.920 -34.091 1.00 50.28 79 GLY A N 1
ATOM 609 C CA . GLY A 1 79 ? 21.904 3.099 -34.975 1.00 50.28 79 GLY A CA 1
ATOM 610 C C . GLY A 1 79 ? 23.081 4.063 -34.760 1.00 50.28 79 GLY A C 1
ATOM 611 O O . GLY A 1 79 ? 22.873 5.269 -34.655 1.00 50.28 79 GLY A O 1
ATOM 612 N N . GLY A 1 80 ? 24.311 3.555 -34.641 1.00 48.69 80 GLY A N 1
ATOM 613 C CA . GLY A 1 80 ? 25.524 4.361 -34.472 1.00 48.69 80 GLY A CA 1
ATOM 614 C C . GLY A 1 80 ? 26.226 4.703 -35.796 1.00 48.69 80 GLY A C 1
ATOM 615 O O . GLY A 1 80 ? 26.663 3.809 -36.508 1.00 48.69 80 GLY A O 1
ATOM 616 N N . ARG A 1 81 ? 26.418 6.010 -36.047 1.00 55.06 81 ARG A N 1
ATOM 617 C CA . ARG A 1 81 ? 27.351 6.660 -37.005 1.00 55.06 81 ARG A CA 1
ATOM 618 C C . ARG A 1 81 ? 27.230 6.331 -38.502 1.00 55.06 81 ARG A C 1
ATOM 620 O O . ARG A 1 81 ? 27.843 5.388 -38.989 1.00 55.06 81 ARG A O 1
ATOM 627 N N . ARG A 1 82 ? 26.737 7.318 -39.262 1.00 49.38 82 ARG A N 1
ATOM 628 C CA . ARG A 1 82 ? 27.427 7.817 -40.469 1.00 49.38 82 ARG A CA 1
ATOM 629 C C . ARG A 1 82 ? 27.376 9.350 -40.497 1.00 49.38 82 ARG A C 1
ATOM 631 O O . ARG A 1 82 ? 26.299 9.929 -40.568 1.00 49.38 82 ARG A O 1
ATOM 638 N N . ARG A 1 83 ? 28.548 9.978 -40.350 1.00 45.28 83 ARG A N 1
ATOM 639 C CA . ARG A 1 83 ? 28.795 11.397 -40.657 1.00 45.28 83 ARG A CA 1
ATOM 640 C C . ARG A 1 83 ? 29.061 11.520 -42.168 1.00 45.28 83 ARG A C 1
ATOM 642 O O . ARG A 1 83 ? 29.675 10.588 -42.693 1.00 45.28 83 ARG A O 1
ATOM 649 N N . PRO A 1 84 ? 28.652 12.602 -42.848 1.00 57.94 84 PRO A N 1
ATOM 650 C CA . PRO A 1 84 ? 29.393 13.102 -44.000 1.00 57.94 84 PRO A CA 1
ATOM 651 C C . PRO A 1 84 ? 30.696 13.785 -43.557 1.00 57.94 84 PRO A C 1
ATOM 653 O O . PRO A 1 84 ? 30.726 14.343 -42.432 1.00 57.94 84 PRO A O 1
#

Radius of gyration: 18.81 Å; chains: 1; bounding box: 45×26×52 Å

Sequence (84 aa):
MSRIVGDHNADVFTGLAILVGAFSGERFVPAERVQGIWPDRVELDLTSAEVQE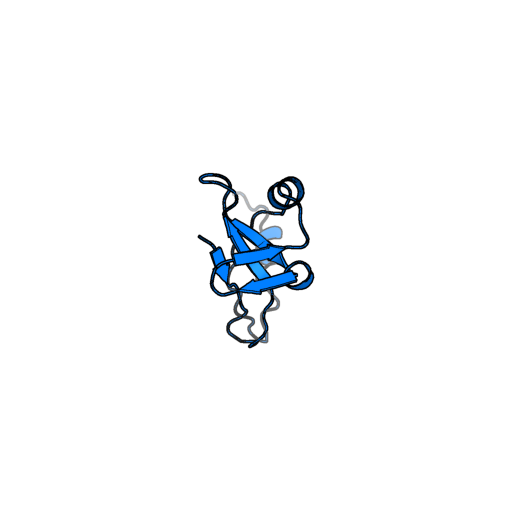LPKHEEAPTVRWQPGALGGIFSRIFGGRRRP

pLDDT: mean 71.54, std 18.02, range [36.62, 95.75]

Foldseek 3Di:
DKDFDDDPPDPDRQFIWDDLDDPLATFTDGPVQFPDDDPVDTHGVDDSVVRSVGDHDDPPPPDDDDPPPPPDPVVVPPPDDDDD

Secondary structure (DSSP, 8-state):
-EEEEE-TTS--EEEEEEE-STTS-EEEEEGGGEEEE-SS-EEES--HHHHHHSPB----------TT---TTGGGTS------